Protein AF-A0AAV0WIX8-F1 (afdb_monomer)

Foldseek 3Di:
DVVVVVVVVVLVVVVVVLVVVVVVQWDWDFDWDQDPNDGGDTDTDIDGDPVCVPPPPVVLVVLVSVLCCCCCVPVVVLVVVLVVLVVVVVVVVVVVVVVCVVVVVDPPCPVVVVVVVVVSVVVNVVSVVVSVVSVVVSVVSSVD

Sequence (144 aa):
MPRVLKCVAWISVMASLHQSTRFVDRTYEPIKISWRGQDSVVVCRMKHAYWVEHWVTLDVYFTLYYAFRVIFVHTGPCISLVVLNLLLFRAMRDAQLKRDKLFKENRKNECKRLRDSNCTTLMLIVVVTVFLMTEIPLAVVTVS

Solvent-accessible surface area (backbone atoms only — not comparable to full-atom values): 8252 Å² total; per-residue (Å²): 113,70,70,58,55,52,51,53,52,52,53,51,52,53,52,50,55,61,55,46,56,62,60,73,47,55,42,79,46,81,42,68,44,74,53,97,90,39,75,65,45,78,42,82,43,81,42,72,47,72,68,44,72,73,76,41,61,57,66,60,52,50,46,50,53,53,48,51,47,46,48,58,68,51,46,40,58,51,52,52,50,53,52,51,52,50,51,50,46,50,54,52,47,53,55,45,53,62,48,47,73,71,49,74,85,56,87,78,51,64,71,58,50,56,52,53,55,48,52,53,52,49,52,52,50,52,52,51,51,53,48,52,64,53,50,52,60,51,51,51,65,66,75,100

Mean predicted aligned error: 14.11 Å

InterPro domains:
  IPR017452 GPCR, rhodopsin-like, 7TM [PS50262] (1-144)
  IPR019427 7TM GPCR, serpentine receptor class w (Srw) [PF10324] (61-143)
  IPR053071 GPCR1-related receptor [PTHR47023] (2-143)

Secondary structure (DSSP, 8-state):
-HHHHHHHHHHHHHHHHHHHHHHHSEEEEEEEEEETTEEEEEEEEEEE-HHHHHHS-HHHHHHHHHHHHIIIIIIHHHHHHHHHHHHHHHHHHHHHHHHHHHHTT-TTSHHHHHHHHHHHHHHHHHHHHHHHHHHHHHHHHHH-

Radius of gyration: 26.13 Å; Cα contacts (8 Å, |Δi|>4): 61; chains: 1; bounding box: 64×37×70 Å

p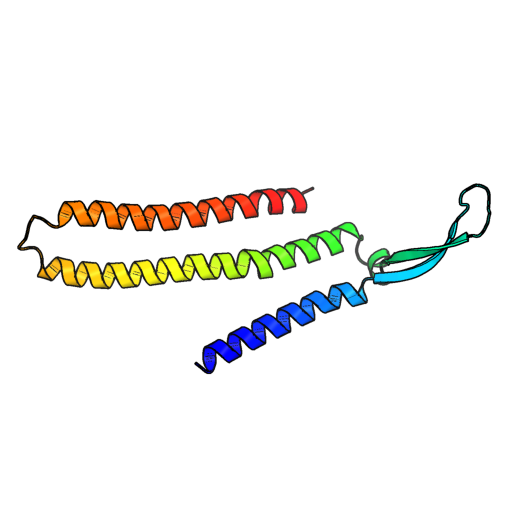LDDT: mean 71.23, std 9.15, range [42.69, 84.0]

Nearest PDB structures (foldseek):
  2wbl-assembly1_B  TM=4.596E-01  e=5.017E+00  Arabidopsis thaliana
  7tvb-assembly1_A  TM=4.565E-01  e=4.701E+00  Homo sapiens

Organism: NCBI:txid13131

Structure (mmCIF, N/CA/C/O backbone):
data_AF-A0AAV0WIX8-F1
#
_entry.id   AF-A0AAV0WIX8-F1
#
loop_
_atom_site.group_PDB
_atom_site.id
_atom_site.type_symbol
_atom_site.label_atom_id
_atom_site.label_alt_id
_atom_site.label_comp_id
_atom_site.label_asym_id
_atom_site.label_entity_id
_atom_site.label_seq_id
_atom_site.pdbx_PDB_ins_code
_atom_site.Cartn_x
_atom_site.Cartn_y
_atom_site.Cartn_z
_atom_site.occupancy
_atom_site.B_iso_or_equiv
_atom_site.auth_seq_id
_atom_site.auth_comp_id
_atom_site.auth_asym_id
_atom_site.auth_atom_id
_atom_site.pdbx_PDB_model_num
ATOM 1 N N . MET A 1 1 ? -3.428 -22.140 15.168 1.00 59.84 1 MET A N 1
ATOM 2 C CA . MET A 1 1 ? -2.166 -21.759 14.495 1.00 59.84 1 MET A CA 1
ATOM 3 C C . MET A 1 1 ? -2.061 -22.111 12.999 1.00 59.84 1 MET A C 1
ATOM 5 O O . MET A 1 1 ? -1.539 -21.259 12.288 1.00 59.84 1 MET A O 1
ATOM 9 N N . PRO A 1 2 ? -2.574 -23.239 12.452 1.00 73.88 2 PRO A N 1
ATOM 10 C CA . PRO A 1 2 ? -2.309 -23.595 11.044 1.00 73.88 2 PRO A CA 1
ATOM 11 C C . PRO A 1 2 ? -2.940 -22.634 10.022 1.00 73.88 2 PRO A C 1
ATOM 13 O O . PRO A 1 2 ? -2.377 -22.412 8.957 1.00 73.88 2 PRO A O 1
ATOM 16 N N . ARG A 1 3 ? -4.075 -22.000 10.357 1.00 76.81 3 ARG A N 1
ATOM 17 C CA . ARG A 1 3 ? -4.729 -21.006 9.483 1.00 76.81 3 ARG A CA 1
ATOM 18 C C . ARG A 1 3 ? -3.899 -19.732 9.288 1.00 76.81 3 ARG A C 1
ATOM 20 O O . ARG A 1 3 ? -3.837 -19.225 8.178 1.00 76.81 3 ARG A O 1
ATOM 27 N N . VAL A 1 4 ? -3.221 -19.261 10.337 1.00 77.62 4 VAL A N 1
ATOM 28 C CA . VAL A 1 4 ? -2.377 -18.054 10.273 1.00 77.62 4 VAL A CA 1
ATOM 29 C C . VAL A 1 4 ? -1.120 -18.328 9.450 1.00 77.62 4 VAL A C 1
ATOM 31 O O . VAL A 1 4 ? -0.784 -17.535 8.581 1.00 77.62 4 VAL A O 1
ATOM 34 N N . LEU A 1 5 ? -0.488 -19.490 9.644 1.00 79.25 5 LEU A N 1
ATOM 35 C CA . LEU A 1 5 ? 0.675 -19.911 8.857 1.00 79.25 5 LEU A CA 1
ATOM 36 C C . LEU A 1 5 ? 0.345 -20.013 7.361 1.00 79.25 5 LEU A C 1
ATOM 38 O O . LEU A 1 5 ? 1.135 -19.598 6.520 1.00 79.25 5 LEU A O 1
ATOM 42 N N . LYS A 1 6 ? -0.857 -20.504 7.035 1.00 80.50 6 LYS A N 1
ATOM 43 C CA . LYS A 1 6 ? -1.349 -20.583 5.659 1.00 80.50 6 LYS A CA 1
ATOM 44 C C . LYS A 1 6 ? -1.524 -19.189 5.040 1.00 80.50 6 LYS A C 1
ATOM 46 O O . LYS A 1 6 ? -1.103 -18.988 3.908 1.00 80.50 6 LYS A O 1
ATOM 51 N N . CYS A 1 7 ? -2.063 -18.219 5.785 1.00 78.56 7 CYS A N 1
ATOM 52 C CA . CYS A 1 7 ? -2.143 -16.825 5.330 1.00 78.56 7 CYS A CA 1
ATOM 53 C C . CYS A 1 7 ? -0.760 -16.187 5.142 1.00 78.56 7 CYS A C 1
ATOM 55 O O . CYS A 1 7 ? -0.527 -15.553 4.121 1.00 78.56 7 CYS A O 1
ATOM 57 N N . VAL A 1 8 ? 0.168 -16.378 6.084 1.00 79.56 8 VAL A N 1
ATOM 58 C CA . VAL A 1 8 ? 1.536 -15.839 5.978 1.00 79.56 8 VAL A CA 1
ATOM 59 C C . VAL A 1 8 ? 2.261 -16.425 4.765 1.00 79.56 8 VAL A C 1
ATOM 61 O O . VAL A 1 8 ? 2.867 -15.677 4.005 1.00 79.56 8 VAL A O 1
ATOM 64 N N . ALA A 1 9 ? 2.130 -17.733 4.521 1.00 83.62 9 ALA A N 1
ATOM 65 C CA . ALA A 1 9 ? 2.689 -18.376 3.334 1.00 83.62 9 ALA A CA 1
ATOM 66 C C . ALA A 1 9 ? 2.110 -17.793 2.033 1.00 83.62 9 ALA A C 1
ATOM 68 O O . ALA A 1 9 ? 2.865 -17.500 1.111 1.00 83.62 9 ALA A O 1
ATOM 69 N N . TRP A 1 10 ? 0.794 -17.555 1.972 1.00 83.12 10 TRP A N 1
ATOM 70 C CA . TRP A 1 10 ? 0.153 -16.901 0.825 1.00 83.12 10 TRP A CA 1
ATOM 71 C C . TRP A 1 10 ? 0.668 -15.477 0.594 1.00 83.12 10 TRP A C 1
ATOM 73 O O . TRP A 1 10 ? 0.990 -15.129 -0.541 1.00 83.12 10 TRP A O 1
ATOM 83 N N . ILE A 1 11 ? 0.804 -14.677 1.656 1.00 81.69 11 ILE A N 1
ATOM 84 C CA . ILE A 1 11 ? 1.344 -13.311 1.570 1.00 81.69 11 ILE A CA 1
ATOM 85 C C . ILE A 1 11 ? 2.789 -13.343 1.057 1.00 81.69 11 ILE A C 1
ATOM 87 O O . ILE A 1 11 ? 3.129 -12.583 0.154 1.00 81.69 11 ILE A O 1
ATOM 91 N N . SER A 1 12 ? 3.629 -14.247 1.574 1.00 76.44 12 SER A N 1
ATOM 92 C CA . SER A 1 12 ? 5.012 -14.406 1.112 1.00 76.44 12 SER A CA 1
ATOM 93 C C . SER A 1 12 ? 5.098 -14.841 -0.349 1.00 76.44 12 SER A C 1
ATOM 95 O O . SER A 1 12 ? 5.883 -14.265 -1.095 1.00 76.44 12 SER A O 1
ATOM 97 N N . VAL A 1 13 ? 4.276 -15.799 -0.789 1.00 82.88 13 VAL A N 1
ATOM 98 C CA . VAL A 1 13 ? 4.255 -16.244 -2.192 1.00 82.88 13 VAL A CA 1
ATOM 99 C C . VAL A 1 13 ? 3.820 -15.109 -3.117 1.00 82.88 13 VAL A C 1
ATOM 101 O O . VAL A 1 13 ? 4.488 -14.860 -4.119 1.00 82.88 13 VAL A O 1
ATOM 104 N N . MET A 1 14 ? 2.758 -14.372 -2.771 1.00 78.56 14 MET A N 1
ATOM 105 C CA . MET A 1 14 ? 2.320 -13.220 -3.567 1.00 78.56 14 MET A CA 1
ATOM 106 C C . MET A 1 14 ? 3.376 -12.111 -3.598 1.00 78.56 14 MET A C 1
ATOM 108 O O . MET A 1 14 ? 3.622 -11.541 -4.659 1.00 78.56 14 MET A O 1
ATOM 112 N N . ALA A 1 15 ? 4.049 -11.840 -2.475 1.00 75.75 15 ALA A N 1
ATOM 113 C CA . ALA A 1 15 ? 5.133 -10.865 -2.416 1.00 75.75 15 ALA A CA 1
ATOM 114 C C . ALA A 1 15 ? 6.326 -11.278 -3.291 1.00 75.75 15 ALA A C 1
ATOM 116 O O . ALA A 1 15 ? 6.851 -10.452 -4.034 1.00 75.75 15 ALA A O 1
ATOM 117 N N . SER A 1 16 ? 6.733 -12.549 -3.253 1.00 75.81 16 SER A N 1
ATOM 118 C CA . SER A 1 16 ? 7.817 -13.081 -4.085 1.00 75.81 16 SER A CA 1
ATOM 119 C C . SER A 1 16 ? 7.470 -13.061 -5.572 1.00 75.81 16 SER A C 1
ATOM 121 O O . SER A 1 16 ? 8.297 -12.639 -6.379 1.00 75.81 16 SER A O 1
ATOM 123 N N . LEU A 1 17 ? 6.244 -13.448 -5.938 1.00 77.06 17 LEU A N 1
ATOM 124 C CA . LEU A 1 17 ? 5.774 -13.412 -7.322 1.00 77.06 17 LEU A CA 1
ATOM 125 C C . LEU A 1 17 ? 5.744 -11.969 -7.845 1.00 77.06 17 LEU A C 1
ATOM 127 O O . LEU A 1 17 ? 6.270 -11.683 -8.916 1.00 77.06 17 LEU A O 1
ATOM 131 N N . HIS A 1 18 ? 5.256 -11.034 -7.032 1.00 70.81 18 HIS A N 1
ATOM 132 C CA . HIS A 1 18 ? 5.281 -9.609 -7.345 1.00 70.81 18 HIS A CA 1
ATOM 133 C C . HIS A 1 18 ? 6.714 -9.045 -7.451 1.00 70.81 18 HIS A C 1
ATOM 135 O O . HIS A 1 18 ? 6.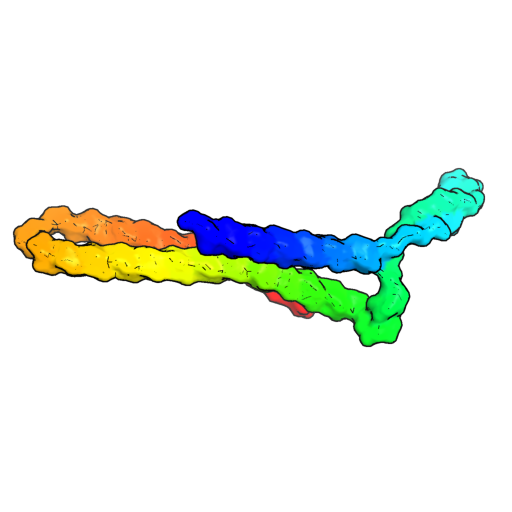998 -8.155 -8.254 1.00 70.81 18 HIS A O 1
ATOM 141 N N . GLN A 1 19 ? 7.656 -9.513 -6.629 1.00 68.31 19 GLN A N 1
ATOM 142 C CA . GLN A 1 19 ? 9.053 -9.086 -6.738 1.00 68.31 19 GLN A CA 1
ATOM 143 C C . GLN A 1 19 ? 9.715 -9.655 -8.006 1.00 68.31 19 GLN A C 1
ATOM 145 O O . GLN A 1 19 ? 10.597 -9.007 -8.571 1.00 68.31 19 GLN A O 1
ATOM 150 N N . SER A 1 20 ? 9.275 -10.833 -8.464 1.00 67.06 20 SER A N 1
ATOM 151 C CA . SER A 1 20 ? 9.825 -11.522 -9.635 1.00 67.06 20 SER A CA 1
ATOM 152 C C . SER A 1 20 ? 9.508 -10.821 -10.958 1.00 67.06 20 SER A C 1
ATOM 154 O O . SER A 1 20 ? 10.383 -10.751 -11.818 1.00 67.06 20 SER A O 1
ATOM 156 N N . THR A 1 21 ? 8.342 -10.176 -11.087 1.00 67.25 21 THR A N 1
ATOM 157 C CA . THR A 1 21 ? 7.997 -9.341 -12.255 1.00 67.25 21 THR A CA 1
ATOM 158 C C . THR A 1 21 ? 9.023 -8.231 -12.493 1.00 67.25 21 THR A C 1
ATOM 160 O O . THR A 1 21 ? 9.350 -7.924 -13.634 1.00 67.25 21 THR A O 1
ATOM 163 N N . ARG A 1 22 ? 9.641 -7.693 -11.429 1.00 65.25 22 ARG A N 1
ATOM 164 C CA . ARG A 1 22 ? 10.717 -6.689 -11.538 1.00 65.25 22 ARG A CA 1
ATOM 165 C C . ARG A 1 22 ? 12.010 -7.248 -12.140 1.00 65.25 22 ARG A C 1
ATOM 167 O O . ARG A 1 22 ? 12.808 -6.484 -12.678 1.00 65.25 22 ARG A O 1
ATOM 174 N N . PHE A 1 23 ? 12.250 -8.548 -11.986 1.00 64.75 23 PHE A N 1
ATOM 175 C CA . PHE A 1 23 ? 13.441 -9.206 -12.516 1.00 64.75 23 PHE A CA 1
ATOM 176 C C . PHE A 1 23 ? 13.302 -9.487 -14.015 1.00 64.75 23 PHE A C 1
ATOM 178 O O . PHE A 1 23 ? 14.284 -9.410 -14.741 1.00 64.75 23 PHE A O 1
ATOM 185 N N . VAL A 1 24 ? 12.077 -9.752 -14.477 1.00 65.19 24 VAL A N 1
ATOM 186 C CA . VAL A 1 24 ? 11.773 -10.047 -15.886 1.00 65.19 24 VAL A CA 1
ATOM 187 C C . VAL A 1 24 ? 11.762 -8.780 -16.754 1.00 65.19 24 VAL A C 1
ATOM 189 O O . VAL A 1 24 ? 12.109 -8.842 -17.927 1.00 65.19 24 VAL A O 1
ATOM 192 N N . ASP A 1 25 ? 11.433 -7.620 -16.180 1.00 62.22 25 ASP A N 1
ATOM 193 C CA . ASP A 1 25 ? 11.319 -6.349 -16.919 1.00 62.22 25 ASP A CA 1
ATOM 194 C C . ASP A 1 25 ? 12.675 -5.666 -17.225 1.00 62.22 25 ASP A C 1
ATOM 196 O O . ASP A 1 25 ? 12.754 -4.733 -18.024 1.00 62.22 25 ASP A O 1
ATOM 200 N N . ARG A 1 26 ? 13.768 -6.118 -16.593 1.00 63.06 26 ARG A N 1
ATOM 201 C CA . ARG A 1 26 ? 15.101 -5.501 -16.702 1.00 63.06 26 ARG A CA 1
ATOM 202 C C . ARG A 1 26 ? 16.035 -6.347 -17.553 1.00 63.06 26 ARG A C 1
ATOM 204 O O . ARG A 1 26 ? 16.477 -7.408 -17.120 1.00 63.06 26 ARG A O 1
ATOM 211 N N . THR A 1 27 ? 16.419 -5.829 -18.713 1.00 68.00 27 THR A N 1
ATOM 212 C CA . THR A 1 27 ? 17.473 -6.412 -19.547 1.00 68.00 27 THR A CA 1
ATOM 213 C C . THR A 1 27 ? 18.745 -5.569 -19.453 1.00 68.00 27 THR A C 1
ATOM 215 O O . THR A 1 27 ? 18.712 -4.346 -19.297 1.00 68.00 27 THR A O 1
ATOM 218 N N . TYR A 1 28 ? 19.901 -6.230 -19.479 1.00 75.62 28 TYR A N 1
ATOM 219 C CA . TYR A 1 28 ? 21.208 -5.577 -19.425 1.00 75.62 28 TYR A CA 1
ATOM 220 C C . TYR A 1 28 ? 21.861 -5.693 -20.795 1.00 75.62 28 TYR A C 1
ATOM 222 O O . TYR A 1 28 ? 22.267 -6.782 -21.196 1.00 75.62 28 TYR A O 1
ATOM 230 N N . GLU A 1 29 ? 21.953 -4.576 -21.513 1.00 77.31 29 GLU A N 1
ATOM 231 C CA . GLU A 1 29 ? 22.597 -4.536 -22.823 1.00 77.31 29 GLU A CA 1
ATOM 232 C C . GLU A 1 29 ? 23.976 -3.864 -22.714 1.00 77.31 29 GLU A C 1
ATOM 234 O O . GLU A 1 29 ? 24.100 -2.791 -22.104 1.00 77.31 29 GLU A O 1
ATOM 239 N N . PRO A 1 30 ? 25.032 -4.458 -23.299 1.00 79.81 30 PRO A N 1
ATOM 240 C CA . PRO A 1 30 ? 26.321 -3.796 -23.409 1.00 79.81 30 PRO A CA 1
ATOM 241 C C . PRO A 1 30 ? 26.234 -2.691 -24.468 1.00 79.81 30 PRO A C 1
ATOM 243 O O . PRO A 1 30 ? 25.960 -2.955 -25.638 1.00 79.81 30 PRO A O 1
ATOM 246 N N . ILE A 1 31 ? 26.499 -1.447 -24.069 1.00 83.44 31 ILE A N 1
ATOM 247 C CA . ILE A 1 31 ? 26.588 -0.309 -24.989 1.00 83.44 31 ILE A CA 1
ATOM 248 C C . ILE A 1 31 ? 28.007 0.251 -25.001 1.00 83.44 31 ILE A C 1
ATOM 250 O O . ILE A 1 31 ? 28.730 0.176 -24.010 1.00 83.44 31 ILE A O 1
ATOM 254 N N . LYS A 1 32 ? 28.407 0.839 -26.125 1.00 83.31 32 LYS A N 1
ATOM 255 C CA . LYS A 1 32 ? 29.695 1.520 -26.261 1.00 83.31 32 LYS A CA 1
ATOM 256 C C . LYS A 1 32 ? 29.482 3.017 -26.052 1.00 83.31 32 LYS A C 1
ATOM 258 O O . LYS A 1 32 ? 28.717 3.619 -26.800 1.00 83.31 32 LYS A O 1
ATOM 263 N N . ILE A 1 33 ? 30.138 3.607 -25.054 1.00 84.00 33 ILE A N 1
ATOM 264 C CA . ILE A 1 33 ? 30.142 5.061 -24.823 1.00 84.00 33 ILE A CA 1
ATOM 265 C C . ILE A 1 33 ? 31.564 5.618 -24.946 1.00 84.00 33 ILE A C 1
ATOM 267 O O . ILE A 1 33 ? 32.538 4.894 -24.737 1.00 84.00 33 ILE A O 1
ATOM 271 N N . SER A 1 34 ? 31.686 6.901 -25.292 1.00 82.31 34 SER A N 1
ATOM 272 C CA . SER A 1 34 ? 32.959 7.628 -25.223 1.00 82.31 34 SER A CA 1
ATOM 273 C C . SER A 1 34 ? 33.137 8.167 -23.803 1.00 82.31 34 SER A C 1
ATOM 275 O O . SER A 1 34 ? 32.264 8.876 -23.295 1.00 82.31 34 SER A O 1
ATOM 277 N N . TRP A 1 35 ? 34.227 7.794 -23.128 1.00 78.00 35 TRP A N 1
ATOM 278 C CA . TRP A 1 35 ? 34.506 8.225 -21.755 1.00 78.00 35 TRP A CA 1
ATOM 279 C C . TRP A 1 35 ? 35.954 8.695 -21.627 1.00 78.00 35 TRP A C 1
ATOM 281 O O . TRP A 1 35 ? 36.877 7.963 -21.971 1.00 78.00 35 TRP A O 1
ATOM 291 N N . ARG A 1 36 ? 36.167 9.920 -21.122 1.00 79.56 36 ARG A N 1
ATOM 292 C CA . ARG A 1 36 ? 37.504 10.537 -20.959 1.00 79.56 36 ARG A CA 1
ATOM 293 C C . ARG A 1 36 ? 38.370 10.538 -22.239 1.00 79.56 36 ARG A C 1
ATOM 295 O O . ARG A 1 36 ? 39.585 10.401 -22.162 1.00 79.56 36 ARG A O 1
ATOM 302 N N . GLY A 1 37 ? 37.755 10.711 -23.410 1.00 82.88 37 GLY A N 1
ATOM 303 C CA . GLY A 1 37 ? 38.470 10.729 -24.694 1.00 82.88 37 GLY A CA 1
ATOM 304 C C . GLY A 1 37 ? 38.873 9.345 -25.213 1.00 82.88 37 GLY A C 1
ATOM 305 O O . GLY A 1 37 ? 39.543 9.256 -26.235 1.00 82.88 37 GLY A O 1
ATOM 306 N N . GLN A 1 38 ? 38.456 8.271 -24.533 1.00 77.81 38 GLN A N 1
ATOM 307 C CA . GLN A 1 38 ? 38.561 6.910 -25.035 1.00 77.81 38 GLN A CA 1
ATOM 308 C C . GLN A 1 38 ? 37.228 6.512 -25.666 1.00 77.81 38 GLN A C 1
ATOM 310 O O . GLN A 1 38 ? 36.213 6.356 -24.976 1.00 77.81 38 GLN A O 1
ATOM 315 N N . ASP A 1 39 ? 37.235 6.356 -26.985 1.00 76.06 39 ASP A N 1
ATOM 316 C CA . ASP A 1 39 ? 36.075 5.874 -27.720 1.00 76.06 39 ASP A CA 1
ATOM 317 C C . ASP A 1 39 ? 35.895 4.372 -27.504 1.00 76.06 39 ASP A C 1
ATOM 319 O O . ASP A 1 39 ? 36.858 3.619 -27.355 1.00 76.06 39 ASP A O 1
ATOM 323 N N . SER A 1 40 ? 34.638 3.926 -27.518 1.00 79.31 40 SER A N 1
ATOM 324 C CA . SER A 1 40 ? 34.230 2.516 -27.448 1.00 79.31 40 SER A CA 1
ATOM 325 C C . SER A 1 40 ? 34.418 1.784 -26.108 1.00 79.31 40 SER A C 1
ATOM 327 O O . SER A 1 40 ? 34.570 0.562 -26.088 1.00 79.31 40 SER A O 1
ATOM 329 N N . VAL A 1 41 ? 34.303 2.482 -24.974 1.00 81.75 41 VAL A N 1
ATOM 330 C CA . VAL A 1 41 ? 34.243 1.820 -23.660 1.00 81.75 41 VAL A CA 1
ATOM 331 C C . VAL A 1 41 ? 32.912 1.078 -23.524 1.00 81.75 41 VAL A C 1
ATOM 333 O O . VAL A 1 41 ? 31.840 1.683 -23.605 1.00 81.75 41 VAL A O 1
ATOM 336 N N . VAL A 1 42 ? 32.976 -0.243 -23.333 1.00 82.69 42 VAL A N 1
ATOM 337 C CA . VAL A 1 42 ? 31.792 -1.082 -23.115 1.00 82.69 42 VAL A CA 1
ATOM 338 C C . VAL A 1 42 ? 31.294 -0.859 -21.694 1.00 82.69 42 VAL A C 1
ATOM 340 O O . VAL A 1 42 ? 31.971 -1.198 -20.726 1.00 82.69 42 VAL A O 1
ATOM 343 N N . VAL A 1 43 ? 30.096 -0.301 -21.574 1.00 82.75 43 VAL A N 1
ATOM 344 C CA . VAL A 1 43 ? 29.396 -0.137 -20.303 1.00 82.75 43 VAL A CA 1
ATOM 345 C C . VAL A 1 43 ? 28.096 -0.923 -20.324 1.00 82.75 43 VAL A C 1
ATOM 347 O O . VAL A 1 43 ? 27.455 -1.096 -21.360 1.00 82.75 43 VAL A O 1
ATOM 350 N N . CYS A 1 44 ? 27.700 -1.408 -19.155 1.00 82.44 44 CYS A N 1
ATOM 351 C CA . CYS A 1 44 ? 26.438 -2.104 -18.984 1.00 82.44 44 CYS A CA 1
ATOM 352 C C . CYS A 1 44 ? 25.328 -1.070 -18.770 1.00 82.44 44 CYS A C 1
ATOM 354 O O . CYS A 1 44 ? 25.338 -0.360 -17.762 1.00 82.44 44 CYS A O 1
ATOM 356 N N . ARG A 1 45 ? 24.381 -0.965 -19.711 1.00 79.00 45 ARG A N 1
ATOM 357 C CA . ARG A 1 45 ? 23.202 -0.106 -19.557 1.00 79.00 45 ARG A CA 1
ATOM 358 C C . ARG A 1 45 ? 21.979 -0.977 -19.315 1.00 79.00 45 ARG A C 1
ATOM 360 O O . ARG A 1 45 ? 21.686 -1.897 -20.072 1.00 79.00 45 ARG A O 1
ATOM 367 N N . MET A 1 46 ? 21.263 -0.668 -18.241 1.00 74.31 46 MET A N 1
ATOM 368 C CA . MET A 1 46 ? 19.971 -1.278 -17.952 1.00 74.31 46 MET A CA 1
ATOM 369 C C . MET A 1 46 ? 18.935 -0.695 -18.929 1.00 74.31 46 MET A C 1
ATOM 371 O O . MET A 1 46 ? 18.804 0.529 -19.014 1.00 74.31 46 MET A O 1
ATOM 375 N N . LYS A 1 47 ? 18.241 -1.555 -19.680 1.00 66.38 47 LYS A N 1
ATOM 376 C CA . LYS A 1 47 ? 17.128 -1.202 -20.573 1.00 66.38 47 LYS A CA 1
ATOM 377 C C . LYS A 1 47 ? 15.859 -1.970 -20.193 1.00 66.38 47 LYS A C 1
ATOM 379 O O . LYS A 1 47 ? 15.918 -3.009 -19.537 1.00 66.38 47 LYS A O 1
ATOM 384 N N . HIS A 1 48 ? 14.717 -1.417 -20.588 1.00 65.56 48 HIS A N 1
ATOM 385 C CA . HIS A 1 48 ? 13.405 -2.044 -20.441 1.00 65.56 48 HIS A CA 1
ATOM 386 C C . HIS A 1 48 ? 13.092 -2.929 -21.656 1.00 65.56 48 HIS A C 1
ATOM 388 O O . HIS A 1 48 ? 13.609 -2.695 -22.749 1.00 65.56 48 HIS A O 1
ATOM 394 N N . ALA A 1 49 ? 12.286 -3.974 -21.459 1.00 61.12 49 ALA A N 1
ATOM 395 C CA . ALA A 1 49 ? 11.969 -4.949 -22.501 1.00 61.12 49 ALA A CA 1
ATOM 396 C C . ALA A 1 49 ? 11.123 -4.350 -23.649 1.00 61.12 49 ALA A C 1
ATOM 398 O O . ALA A 1 49 ? 10.190 -3.583 -23.423 1.00 61.12 49 ALA A O 1
ATOM 399 N N . TYR A 1 50 ? 11.401 -4.783 -24.884 1.00 58.84 50 TYR A N 1
ATOM 400 C CA . TYR A 1 50 ? 10.827 -4.269 -26.145 1.00 58.84 50 TYR A CA 1
ATOM 401 C C . TYR A 1 50 ? 9.285 -4.307 -26.220 1.00 58.84 50 TYR A C 1
ATOM 403 O O . TYR A 1 50 ? 8.665 -3.524 -26.934 1.00 58.84 50 TYR A O 1
ATOM 411 N N . TRP A 1 51 ? 8.643 -5.209 -25.469 1.00 58.97 51 TRP A N 1
ATOM 412 C CA . TRP A 1 51 ? 7.180 -5.346 -25.433 1.00 58.97 51 TRP A CA 1
ATOM 413 C C . TRP A 1 51 ? 6.483 -4.202 -24.681 1.00 58.97 51 TRP A C 1
ATOM 415 O O . TRP A 1 51 ? 5.351 -3.857 -25.013 1.00 58.97 51 TRP A O 1
ATOM 425 N N . VAL A 1 52 ? 7.172 -3.588 -23.712 1.00 60.78 52 VAL A N 1
ATOM 426 C CA . VAL A 1 52 ? 6.676 -2.411 -22.983 1.00 60.78 52 VAL A CA 1
ATOM 427 C C . VAL A 1 52 ? 6.715 -1.184 -23.892 1.00 60.78 52 VAL A C 1
ATOM 429 O O . VAL A 1 52 ? 5.782 -0.402 -23.911 1.00 60.78 52 VAL A O 1
ATOM 432 N N . GLU A 1 53 ? 7.746 -1.038 -24.718 1.00 57.22 53 GLU A N 1
ATOM 433 C CA . GLU A 1 53 ? 7.917 0.142 -25.575 1.00 57.22 53 GLU A CA 1
ATOM 434 C C . GLU A 1 53 ? 6.932 0.184 -26.764 1.00 57.22 53 GLU A C 1
ATOM 436 O O . GLU A 1 53 ? 6.613 1.262 -27.258 1.00 57.22 53 GLU A O 1
ATOM 441 N N . HIS A 1 54 ? 6.429 -0.974 -27.220 1.00 52.50 54 HIS A N 1
ATOM 442 C CA . HIS A 1 54 ? 5.668 -1.081 -28.475 1.00 52.50 54 HIS A CA 1
ATOM 443 C C . HIS A 1 54 ? 4.137 -1.152 -28.317 1.00 52.50 54 HIS A C 1
ATOM 445 O O . HIS A 1 54 ? 3.423 -0.768 -29.239 1.00 52.50 54 HIS A O 1
ATOM 451 N N . TRP A 1 55 ? 3.617 -1.642 -27.182 1.00 57.41 55 TRP A N 1
ATOM 452 C CA . TRP A 1 55 ? 2.170 -1.880 -27.004 1.00 57.41 55 TRP A CA 1
ATOM 453 C C . TRP A 1 55 ? 1.497 -0.994 -25.952 1.00 57.41 55 TRP A C 1
ATOM 455 O O . TRP A 1 55 ? 0.303 -0.724 -26.066 1.00 57.41 55 TRP A O 1
ATOM 465 N N . VAL A 1 56 ? 2.224 -0.537 -24.930 1.00 54.03 56 VAL A N 1
ATOM 466 C CA . VAL A 1 56 ? 1.669 0.264 -23.831 1.00 54.03 56 VAL A CA 1
ATOM 467 C C . VAL A 1 56 ? 2.687 1.334 -23.480 1.00 54.03 56 VAL A C 1
ATOM 469 O O . VAL A 1 56 ? 3.702 1.004 -22.886 1.00 54.03 56 VAL A O 1
ATOM 472 N N . THR A 1 57 ? 2.427 2.596 -23.834 1.00 62.12 57 THR A N 1
ATOM 473 C CA . THR A 1 57 ? 3.259 3.755 -23.465 1.00 62.12 57 THR A CA 1
ATOM 474 C C . THR A 1 57 ? 3.875 3.556 -22.080 1.00 62.12 57 THR A C 1
ATOM 476 O O . THR A 1 57 ? 3.146 3.343 -21.107 1.00 62.12 57 THR A O 1
ATOM 479 N N . LEU A 1 58 ? 5.209 3.561 -22.023 1.00 61.25 58 LEU A N 1
ATOM 480 C CA . LEU A 1 58 ? 6.016 3.091 -20.891 1.00 61.25 58 LEU A CA 1
ATOM 481 C C . LEU A 1 58 ? 5.544 3.705 -19.560 1.00 61.25 58 LEU A C 1
ATOM 483 O O . LEU A 1 58 ? 5.428 3.009 -18.553 1.00 61.25 58 LEU A O 1
ATOM 487 N N . ASP A 1 59 ? 5.152 4.976 -19.595 1.00 60.91 59 ASP A N 1
ATOM 488 C CA . ASP A 1 59 ? 4.610 5.723 -18.461 1.00 60.91 59 ASP A CA 1
ATOM 489 C C . ASP A 1 59 ? 3.320 5.117 -17.893 1.00 60.91 59 ASP A C 1
ATOM 491 O O . ASP A 1 59 ? 3.204 4.932 -16.687 1.00 60.91 59 ASP A O 1
ATOM 495 N N . VAL A 1 60 ? 2.363 4.719 -18.736 1.00 63.28 60 VAL A N 1
ATOM 496 C CA . VAL A 1 60 ? 1.076 4.165 -18.283 1.00 63.28 60 VAL A CA 1
ATOM 497 C C . VAL A 1 60 ? 1.270 2.794 -17.646 1.00 63.28 60 VAL A C 1
ATOM 499 O O . VAL A 1 60 ? 0.675 2.512 -16.606 1.00 63.28 60 VAL A O 1
ATOM 502 N N . TYR A 1 61 ? 2.124 1.951 -18.234 1.00 68.00 61 TYR A N 1
ATOM 503 C CA . TYR A 1 61 ? 2.433 0.631 -17.685 1.00 68.00 61 TYR A CA 1
ATOM 504 C C . TYR A 1 61 ? 3.104 0.746 -16.313 1.00 68.00 61 TYR A C 1
ATOM 506 O O . TYR A 1 61 ? 2.673 0.098 -15.355 1.00 68.00 61 TYR A O 1
ATOM 514 N N . PHE A 1 62 ? 4.113 1.614 -16.191 1.00 66.19 62 PHE A N 1
ATOM 515 C CA . PHE A 1 62 ? 4.800 1.837 -14.922 1.00 66.19 62 PHE A CA 1
ATOM 516 C C . PHE A 1 62 ? 3.889 2.482 -13.877 1.00 66.19 62 PHE A C 1
ATOM 518 O O . PHE A 1 62 ? 3.875 2.014 -12.737 1.00 66.19 62 PHE A O 1
ATOM 525 N N . THR A 1 63 ? 3.087 3.479 -14.251 1.00 67.44 63 THR A N 1
ATOM 526 C CA . THR A 1 63 ? 2.146 4.146 -13.344 1.00 67.44 63 THR A CA 1
ATOM 527 C C . THR A 1 63 ? 1.095 3.176 -12.820 1.00 67.44 63 THR A C 1
ATOM 529 O O . THR A 1 63 ? 0.931 3.068 -11.607 1.00 67.44 63 THR A O 1
ATOM 532 N N . LEU A 1 64 ? 0.439 2.394 -13.683 1.00 68.00 64 LEU A N 1
ATOM 533 C CA . LEU A 1 64 ? -0.545 1.398 -13.243 1.00 68.00 64 LEU A CA 1
ATOM 534 C C . LEU A 1 64 ? 0.092 0.295 -12.399 1.00 68.00 64 LEU A C 1
ATOM 536 O O . LEU A 1 64 ? -0.464 -0.067 -11.364 1.00 68.00 64 LEU A O 1
ATOM 540 N N . TYR A 1 65 ? 1.258 -0.220 -12.791 1.00 72.44 65 TYR A N 1
ATOM 541 C CA . TYR A 1 65 ? 1.952 -1.264 -12.038 1.00 72.44 65 TYR A CA 1
ATOM 542 C C . TYR A 1 65 ? 2.351 -0.790 -10.633 1.00 72.44 65 TYR A C 1
ATOM 544 O O . TYR A 1 65 ? 2.097 -1.476 -9.637 1.00 72.44 65 TYR A O 1
ATOM 552 N N . TYR A 1 66 ? 2.940 0.406 -10.525 1.00 68.12 66 TYR A N 1
ATOM 553 C CA . TYR A 1 66 ? 3.300 0.987 -9.233 1.00 68.12 66 TYR A CA 1
ATOM 554 C C . TYR A 1 66 ? 2.066 1.374 -8.413 1.00 68.12 66 TYR A C 1
ATOM 556 O O . TYR A 1 66 ? 2.043 1.090 -7.214 1.00 68.12 66 TYR A O 1
ATOM 564 N N . ALA A 1 67 ? 1.022 1.930 -9.030 1.00 67.50 67 ALA A N 1
ATOM 565 C CA . ALA A 1 67 ? -0.226 2.264 -8.349 1.00 67.50 67 ALA A CA 1
ATOM 566 C C . ALA A 1 67 ? -0.903 1.010 -7.779 1.00 67.50 67 ALA A C 1
ATOM 568 O O . ALA A 1 67 ? -1.203 0.961 -6.587 1.00 67.50 67 ALA A O 1
ATOM 569 N N . PHE A 1 68 ? -1.054 -0.054 -8.576 1.00 69.06 68 PHE A N 1
ATOM 570 C CA . PHE A 1 68 ? -1.612 -1.325 -8.105 1.00 69.06 68 PHE A CA 1
ATOM 571 C C . PHE A 1 68 ? -0.805 -1.912 -6.953 1.00 69.06 68 PHE A C 1
ATOM 573 O O . PHE A 1 68 ? -1.384 -2.359 -5.964 1.00 69.06 68 PHE A O 1
ATOM 580 N N . ARG A 1 69 ? 0.529 -1.883 -7.040 1.00 71.38 69 ARG A N 1
ATOM 581 C CA . ARG A 1 69 ? 1.393 -2.362 -5.959 1.00 71.38 69 ARG A CA 1
ATOM 582 C C . ARG A 1 69 ? 1.133 -1.603 -4.670 1.00 71.38 69 ARG A C 1
ATOM 584 O O . ARG A 1 69 ? 1.006 -2.212 -3.613 1.00 71.38 69 ARG A O 1
ATOM 591 N N . VAL A 1 70 ? 1.092 -0.282 -4.737 1.00 69.94 70 VAL A N 1
ATOM 592 C CA . VAL A 1 70 ? 0.960 0.527 -3.534 1.00 69.94 70 VAL A CA 1
ATOM 593 C C . VAL A 1 70 ? -0.452 0.389 -2.944 1.00 69.94 70 VAL A C 1
ATOM 595 O O . VAL A 1 70 ? -0.583 0.195 -1.737 1.00 69.94 70 VAL A O 1
ATOM 598 N N . ILE A 1 71 ? -1.490 0.317 -3.778 1.00 69.00 71 ILE A N 1
ATOM 599 C CA . ILE A 1 71 ? -2.872 0.093 -3.331 1.00 69.00 71 ILE A CA 1
ATOM 600 C C . ILE A 1 71 ? -3.040 -1.307 -2.709 1.00 69.00 71 ILE A C 1
ATOM 602 O O . ILE A 1 71 ? -3.531 -1.466 -1.592 1.00 69.00 71 ILE A O 1
ATOM 606 N N . PHE A 1 72 ? -2.607 -2.368 -3.382 1.00 67.81 72 PHE A N 1
ATOM 607 C CA . PHE A 1 72 ? -2.868 -3.723 -2.889 1.00 67.81 72 PHE A CA 1
ATOM 608 C C . PHE A 1 72 ? -1.900 -4.162 -1.785 1.00 67.81 72 PHE A C 1
ATOM 610 O O . PHE A 1 72 ? -2.313 -4.842 -0.846 1.00 67.81 72 PHE A O 1
ATOM 617 N N . VAL A 1 73 ? -0.625 -3.769 -1.862 1.00 72.62 73 VAL A N 1
ATOM 618 C CA . VAL A 1 73 ? 0.422 -4.240 -0.936 1.00 72.62 73 VAL A CA 1
ATOM 619 C C . VAL A 1 73 ? 0.627 -3.293 0.244 1.00 72.62 73 VAL A C 1
ATOM 621 O O . VAL A 1 73 ? 1.005 -3.759 1.314 1.00 72.62 73 VAL A O 1
ATOM 624 N N . HIS A 1 74 ? 0.392 -1.988 0.090 1.00 70.62 74 HIS A N 1
ATOM 625 C CA . HIS A 1 74 ? 0.487 -1.020 1.191 1.00 70.62 74 HIS A CA 1
ATOM 626 C C . HIS A 1 74 ? -0.891 -0.635 1.728 1.00 70.62 74 HIS A C 1
ATOM 628 O O . HIS A 1 74 ? -1.141 -0.800 2.920 1.00 70.62 74 HIS A O 1
ATOM 634 N N . THR A 1 75 ? -1.819 -0.213 0.869 1.00 71.69 75 THR A N 1
ATOM 635 C CA . THR A 1 75 ? -3.162 0.179 1.319 1.00 71.69 75 THR A CA 1
ATOM 636 C C . THR A 1 75 ? -3.974 -1.029 1.822 1.00 71.69 75 THR 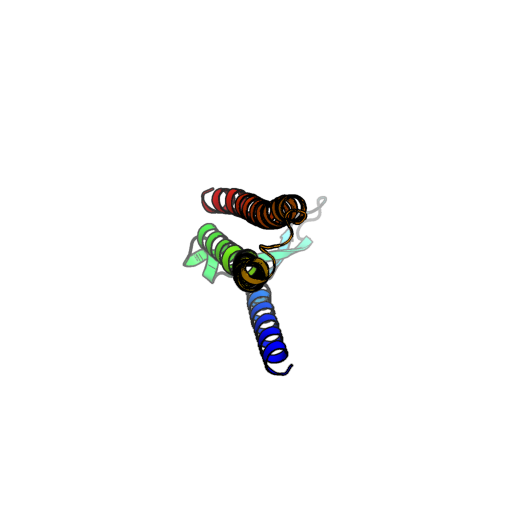A C 1
ATOM 638 O O . THR A 1 75 ? -4.646 -0.932 2.847 1.00 71.69 75 THR A O 1
ATOM 641 N N . GLY A 1 76 ? -3.830 -2.212 1.215 1.00 77.56 76 GLY A N 1
ATOM 642 C CA . GLY A 1 76 ? -4.483 -3.461 1.647 1.00 77.56 76 GLY A CA 1
ATOM 643 C C . GLY A 1 76 ? -4.262 -3.870 3.121 1.00 77.56 76 GLY A C 1
ATOM 644 O O . GLY A 1 76 ? -5.245 -4.036 3.858 1.00 77.56 76 GLY A O 1
ATOM 645 N N . PRO A 1 77 ? -3.013 -4.041 3.603 1.00 75.38 77 PRO A N 1
ATOM 646 C CA . PRO A 1 77 ? -2.756 -4.346 5.012 1.00 75.38 77 PRO A CA 1
ATOM 647 C C . PRO A 1 77 ? -3.172 -3.204 5.943 1.00 75.38 77 PRO A C 1
ATOM 649 O O . PRO A 1 77 ? -3.659 -3.475 7.040 1.00 75.38 77 PRO A O 1
ATOM 652 N N . CYS A 1 78 ? -3.071 -1.948 5.501 1.00 72.38 78 CYS A N 1
ATOM 653 C CA . CYS A 1 78 ? -3.542 -0.794 6.265 1.00 72.38 78 CYS A CA 1
ATOM 654 C C . CYS A 1 78 ? -5.061 -0.835 6.480 1.00 72.38 78 CYS A C 1
ATOM 656 O O . CYS A 1 78 ? -5.506 -0.784 7.625 1.00 72.38 78 CYS A O 1
ATOM 658 N N . ILE A 1 79 ? -5.859 -1.024 5.422 1.00 78.00 79 ILE A N 1
ATOM 659 C CA . ILE A 1 79 ? -7.322 -1.171 5.518 1.00 78.00 79 ILE A CA 1
ATOM 660 C C . ILE A 1 79 ? -7.681 -2.361 6.408 1.00 78.00 79 ILE A C 1
ATOM 662 O O . ILE A 1 79 ? -8.539 -2.243 7.283 1.00 78.00 79 ILE A O 1
ATOM 666 N N . SER A 1 80 ? -6.991 -3.492 6.239 1.00 81.44 80 SER A N 1
ATOM 667 C CA . SER A 1 80 ? -7.210 -4.679 7.069 1.00 81.44 80 SER A CA 1
ATOM 668 C C . SER A 1 80 ? -6.968 -4.382 8.550 1.00 81.44 80 SER A C 1
ATOM 670 O O . SER A 1 80 ? -7.781 -4.764 9.388 1.00 81.44 80 SER A O 1
ATOM 672 N N . LEU A 1 81 ? -5.901 -3.649 8.884 1.00 76.25 81 LEU A N 1
ATOM 673 C CA . LEU A 1 81 ? -5.615 -3.220 10.253 1.00 76.25 81 LEU A CA 1
ATOM 674 C C . LEU A 1 81 ? -6.663 -2.237 10.785 1.00 76.25 81 LEU A C 1
ATOM 676 O O . LEU A 1 81 ? -7.066 -2.375 11.940 1.00 76.25 81 LEU A O 1
ATOM 680 N N . VAL A 1 82 ? -7.139 -1.282 9.980 1.00 77.81 82 VAL A N 1
ATOM 681 C CA . VAL A 1 82 ? -8.202 -0.345 10.393 1.00 77.81 82 VAL A CA 1
ATOM 682 C C . VAL A 1 82 ? -9.477 -1.110 10.729 1.00 77.81 82 VAL A C 1
ATOM 684 O O . VAL A 1 82 ? -10.046 -0.941 11.807 1.00 77.81 82 VAL A O 1
ATOM 687 N N . VAL A 1 83 ? -9.909 -1.987 9.821 1.00 80.44 83 VAL A N 1
ATOM 688 C CA . VAL A 1 83 ? -11.125 -2.787 9.982 1.00 80.44 83 VAL A CA 1
ATOM 689 C C . VAL A 1 83 ? -11.003 -3.694 11.197 1.00 80.44 83 VAL A C 1
ATOM 691 O O . VAL A 1 83 ? -11.928 -3.750 12.001 1.00 80.44 83 VAL A O 1
ATOM 694 N N . LEU A 1 84 ? -9.862 -4.362 11.376 1.00 79.62 84 LEU A N 1
ATOM 695 C CA . LEU A 1 84 ? -9.638 -5.269 12.499 1.00 79.62 84 LEU A CA 1
ATOM 696 C C . LEU A 1 84 ? -9.629 -4.517 13.836 1.00 79.62 84 LEU A C 1
ATOM 698 O O . LEU A 1 84 ? -10.253 -4.980 14.788 1.00 79.62 84 LEU A O 1
ATOM 702 N N . ASN A 1 85 ? -9.032 -3.323 13.894 1.00 78.19 85 ASN A N 1
ATOM 703 C CA . ASN A 1 85 ? -9.089 -2.460 15.077 1.00 78.19 85 ASN A CA 1
ATOM 704 C C . ASN A 1 85 ? -10.496 -1.914 15.352 1.00 78.19 85 ASN A C 1
ATOM 706 O O . ASN A 1 85 ? -10.906 -1.863 16.508 1.00 78.19 85 ASN A O 1
ATOM 710 N N . LEU A 1 86 ? -11.280 -1.577 14.323 1.00 79.44 86 LEU A N 1
ATOM 711 C CA . LEU A 1 86 ? -12.689 -1.193 14.475 1.00 79.44 86 LEU A CA 1
ATOM 712 C C . LEU A 1 86 ? -13.556 -2.351 14.983 1.00 79.44 86 LEU A C 1
ATOM 714 O O . LEU A 1 86 ? -14.423 -2.147 15.833 1.00 79.44 86 LEU A O 1
ATOM 718 N N . LEU A 1 87 ? -13.341 -3.562 14.467 1.00 80.56 87 LEU A N 1
ATOM 719 C CA . LEU A 1 87 ? -14.071 -4.766 14.868 1.00 80.56 87 LEU A CA 1
ATOM 720 C C . LEU A 1 87 ? -13.735 -5.142 16.311 1.00 80.56 87 LEU A C 1
ATOM 722 O O . LEU A 1 87 ? -14.634 -5.406 17.109 1.00 80.56 87 LEU A O 1
ATOM 726 N N . LEU A 1 88 ? -12.449 -5.086 16.660 1.00 82.00 88 LEU A N 1
ATOM 727 C CA . LEU A 1 88 ? -11.966 -5.292 18.018 1.00 82.00 88 LEU A CA 1
ATOM 728 C C . LEU A 1 88 ? -12.512 -4.213 18.958 1.00 82.00 88 LEU A C 1
ATOM 730 O O . LEU A 1 88 ? -12.999 -4.545 20.035 1.00 82.00 88 LEU A O 1
ATOM 734 N N . PHE A 1 89 ? -12.549 -2.950 18.528 1.00 78.75 89 PHE A N 1
ATOM 735 C CA . PHE A 1 89 ? -13.171 -1.884 19.303 1.00 78.75 89 PHE A CA 1
ATOM 736 C C . PHE A 1 89 ? -14.663 -2.118 19.524 1.00 78.75 89 PHE A C 1
ATOM 738 O O . PHE A 1 89 ? -15.116 -2.020 20.658 1.00 78.75 89 PHE A O 1
ATOM 745 N N . ARG A 1 90 ? -15.431 -2.477 18.488 1.00 80.25 90 ARG A N 1
ATOM 746 C CA . ARG A 1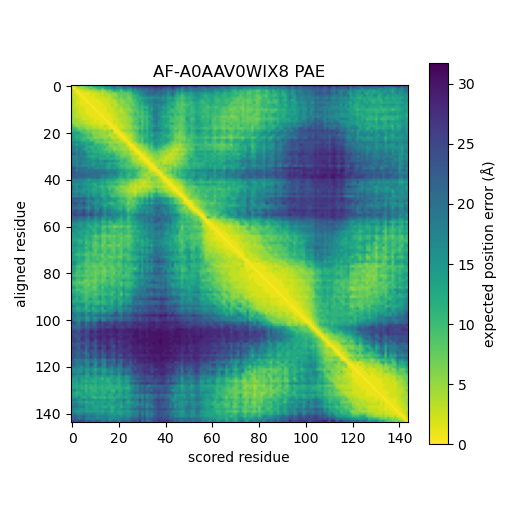 90 ? -16.859 -2.806 18.637 1.00 80.25 90 ARG A CA 1
ATOM 747 C C . ARG A 1 90 ? -17.069 -3.968 19.601 1.00 80.25 90 ARG A C 1
ATOM 749 O O . ARG A 1 90 ? -17.877 -3.842 20.512 1.00 80.25 90 ARG A O 1
ATOM 756 N N . ALA A 1 91 ? -16.299 -5.045 19.463 1.00 81.81 91 ALA A N 1
ATOM 757 C CA . ALA A 1 91 ? -16.389 -6.203 20.348 1.00 81.81 91 ALA A CA 1
ATOM 758 C C . ALA A 1 91 ? -16.042 -5.850 21.804 1.00 81.81 91 ALA A C 1
ATOM 760 O O . ALA A 1 91 ? -16.766 -6.227 22.728 1.00 81.81 91 ALA A O 1
ATOM 761 N N . MET A 1 92 ? -14.970 -5.078 22.017 1.00 76.50 92 MET A N 1
ATOM 762 C CA . MET A 1 92 ? -14.621 -4.563 23.341 1.00 76.50 92 MET A CA 1
ATOM 763 C C . MET A 1 92 ? -15.722 -3.651 23.878 1.00 76.50 92 MET A C 1
ATOM 765 O O . MET A 1 92 ? -16.083 -3.767 25.046 1.00 76.50 92 MET A O 1
ATOM 769 N N . ARG A 1 93 ? -16.306 -2.785 23.042 1.00 76.75 93 ARG A N 1
ATOM 770 C CA . ARG A 1 93 ? -17.358 -1.863 23.463 1.00 76.75 93 ARG A CA 1
ATOM 771 C C . ARG A 1 93 ? -18.657 -2.583 23.812 1.00 76.75 93 ARG A C 1
ATOM 773 O O . ARG A 1 93 ? -19.284 -2.218 24.799 1.00 76.75 93 ARG A O 1
ATOM 780 N N . ASP A 1 94 ? -19.033 -3.621 23.074 1.00 78.25 94 ASP A N 1
ATOM 781 C CA . ASP A 1 94 ? -20.202 -4.451 23.377 1.00 78.25 94 ASP A CA 1
ATOM 782 C C . ASP A 1 94 ? -20.008 -5.229 24.684 1.00 78.25 94 ASP A C 1
ATOM 784 O O . ASP A 1 94 ? -20.911 -5.279 25.527 1.00 78.25 94 ASP A O 1
ATOM 788 N N . ALA A 1 95 ? -18.807 -5.770 24.914 1.00 77.06 95 ALA A N 1
ATOM 789 C CA . ALA A 1 95 ? -18.453 -6.411 26.178 1.00 77.06 95 ALA A CA 1
ATOM 790 C C . ALA A 1 95 ? -18.465 -5.415 27.354 1.00 77.06 95 ALA A C 1
ATOM 792 O O . ALA A 1 95 ? -18.994 -5.729 28.425 1.00 77.06 95 ALA A O 1
ATOM 793 N N . GLN A 1 96 ? -17.945 -4.202 27.141 1.00 68.38 96 GLN A N 1
ATOM 794 C CA . GLN A 1 96 ? -17.953 -3.110 28.117 1.00 68.38 96 GLN A CA 1
ATOM 795 C C . GLN A 1 96 ? -19.375 -2.620 28.407 1.00 68.38 96 GLN A C 1
ATOM 797 O O . GLN A 1 96 ? -19.732 -2.505 29.569 1.00 68.38 96 GLN A O 1
ATOM 802 N N . LEU A 1 97 ? -20.237 -2.429 27.403 1.00 69.38 97 LEU A N 1
ATOM 803 C CA . LEU A 1 97 ? -21.642 -2.028 27.582 1.00 69.38 97 LEU A CA 1
ATOM 804 C C . LEU A 1 97 ? -22.445 -3.065 28.376 1.00 69.38 97 LEU A C 1
ATOM 806 O O . LEU A 1 97 ? -23.279 -2.708 29.213 1.00 69.38 97 LEU A O 1
ATOM 810 N N . LYS A 1 98 ? -22.185 -4.356 28.144 1.00 68.62 98 LYS A N 1
ATOM 811 C CA . LYS A 1 98 ? -22.809 -5.452 28.900 1.00 68.62 98 LYS A CA 1
ATOM 812 C C . LYS A 1 98 ? -22.341 -5.471 30.361 1.00 68.62 98 LYS A C 1
ATOM 814 O O . LYS A 1 98 ? -23.120 -5.831 31.239 1.00 68.62 98 LYS A O 1
ATOM 819 N N . ARG A 1 99 ? -21.100 -5.044 30.627 1.00 64.56 99 ARG A N 1
ATOM 820 C CA . ARG A 1 99 ? -20.538 -4.868 31.978 1.00 64.56 99 ARG A CA 1
ATOM 821 C C . ARG A 1 99 ? -21.019 -3.573 32.649 1.00 64.56 99 ARG A C 1
ATOM 823 O O . ARG A 1 99 ? -21.362 -3.616 33.824 1.00 64.56 99 ARG A O 1
ATOM 830 N N . ASP A 1 100 ? -21.162 -2.473 31.914 1.00 62.94 100 ASP A N 1
ATOM 831 C CA . ASP A 1 100 ? -21.655 -1.174 32.407 1.00 62.94 100 ASP A CA 1
ATOM 832 C C . ASP A 1 100 ? -23.119 -1.259 32.872 1.00 62.94 100 ASP A C 1
ATOM 834 O O . ASP A 1 100 ? -23.486 -0.678 33.892 1.00 62.94 100 ASP A O 1
ATOM 838 N N . LYS A 1 101 ? -23.959 -2.049 32.183 1.00 64.25 101 LYS A N 1
ATOM 839 C CA . LYS A 1 101 ? -25.334 -2.339 32.633 1.00 64.25 101 LYS A CA 1
ATOM 840 C C . LYS A 1 101 ? -25.387 -3.078 33.977 1.00 64.25 101 LYS A C 1
ATOM 842 O O . LYS A 1 101 ? -26.377 -2.930 34.683 1.00 64.25 101 LYS A O 1
ATOM 847 N N . LEU A 1 102 ? -24.338 -3.825 34.335 1.00 61.31 102 LEU A N 1
ATOM 848 C CA . LEU A 1 102 ? -24.203 -4.490 35.637 1.00 61.31 102 LEU A CA 1
ATOM 849 C C . LEU A 1 102 ? -23.625 -3.565 36.728 1.00 61.31 102 LEU A C 1
ATOM 851 O O . LEU A 1 102 ? -23.941 -3.747 37.895 1.00 61.31 102 LEU A O 1
ATOM 855 N N . PHE A 1 103 ? -22.788 -2.582 36.373 1.00 59.59 103 PHE A N 1
ATOM 856 C CA . PHE A 1 103 ? -22.065 -1.716 37.325 1.00 59.59 103 PHE A CA 1
ATOM 857 C C . PHE A 1 103 ? -22.698 -0.331 37.554 1.00 59.59 103 PHE A C 1
ATOM 859 O O . PHE A 1 103 ? -22.123 0.502 38.260 1.00 59.59 103 PHE A O 1
ATOM 866 N N . LYS A 1 104 ? -23.898 -0.084 37.011 1.00 55.50 104 LYS A N 1
ATOM 867 C CA . LYS A 1 104 ? -24.635 1.195 37.073 1.00 55.50 104 LYS A CA 1
ATOM 868 C C . 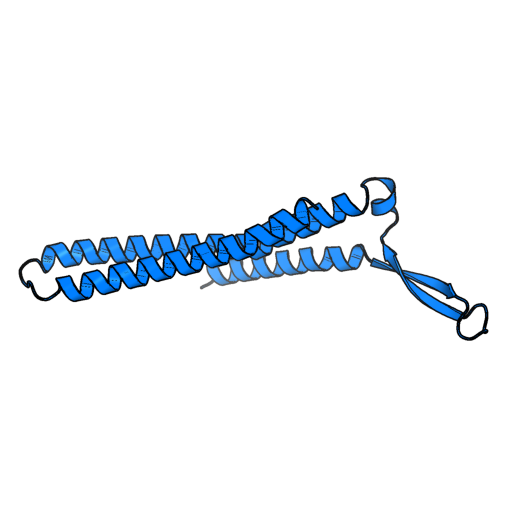LYS A 1 104 ? -24.995 1.673 38.496 1.00 55.50 104 LYS A C 1
ATOM 870 O O . LYS A 1 104 ? -25.512 2.774 38.653 1.00 55.50 104 LYS A O 1
ATOM 875 N N . GLU A 1 105 ? -24.676 0.893 39.525 1.00 55.66 105 GLU A N 1
ATOM 876 C CA . GLU A 1 105 ? -24.813 1.274 40.934 1.00 55.66 105 GLU A CA 1
ATOM 877 C C . GLU A 1 105 ? -23.640 2.137 41.458 1.00 55.66 105 GLU A C 1
ATOM 879 O O . GLU A 1 105 ? -23.811 2.894 42.410 1.00 55.66 105 GLU A O 1
ATOM 884 N N . ASN A 1 106 ? -22.458 2.128 40.819 1.00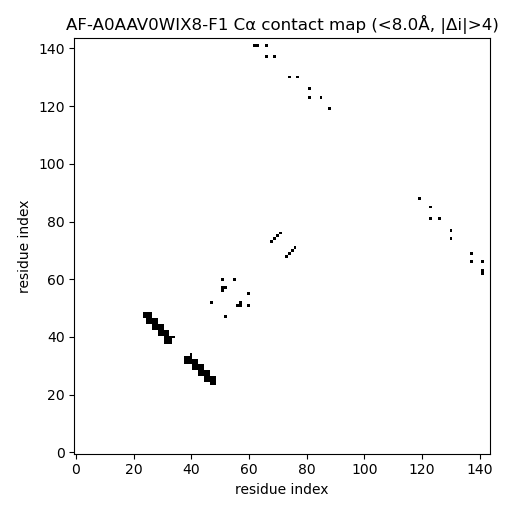 54.09 106 ASN A N 1
ATOM 885 C CA . ASN A 1 106 ? -21.263 2.809 41.344 1.00 54.09 106 ASN A CA 1
ATOM 886 C C . ASN A 1 106 ? -20.793 3.988 40.463 1.00 54.09 106 ASN A C 1
ATOM 888 O O . ASN A 1 106 ? -19.990 3.853 39.540 1.00 54.09 106 ASN A O 1
ATOM 892 N N . ARG A 1 107 ? -21.267 5.191 40.811 1.00 57.78 107 ARG A N 1
ATOM 893 C CA . ARG A 1 107 ? -21.101 6.507 40.143 1.00 57.78 107 ARG A CA 1
ATOM 894 C C . ARG A 1 107 ? -19.651 6.966 39.860 1.00 57.78 107 ARG A C 1
ATOM 896 O O . ARG A 1 107 ? -19.442 7.990 39.221 1.00 57.78 107 ARG A O 1
ATOM 903 N N . LYS A 1 108 ? -18.633 6.234 40.324 1.00 56.31 108 LYS A N 1
ATOM 904 C CA . LYS A 1 108 ? -17.208 6.616 40.256 1.00 56.31 108 LYS A CA 1
ATOM 905 C C . LYS A 1 108 ? -16.538 6.323 38.898 1.00 56.31 108 LYS A C 1
ATOM 907 O O . LYS A 1 108 ? -15.458 6.846 38.634 1.00 56.31 108 LYS A O 1
ATOM 912 N N . ASN A 1 109 ? -17.155 5.511 38.029 1.00 57.06 109 ASN A N 1
ATOM 913 C CA . ASN A 1 109 ? -16.527 5.020 36.789 1.00 57.06 109 ASN A CA 1
ATOM 914 C C . ASN A 1 109 ? -16.710 5.910 35.543 1.00 57.06 109 ASN A C 1
ATOM 916 O O . ASN A 1 109 ? -15.991 5.717 34.560 1.00 57.06 109 ASN A O 1
ATOM 920 N N . GLU A 1 110 ? -17.599 6.910 35.565 1.00 56.62 110 GLU A N 1
ATOM 921 C CA . GLU A 1 110 ? -17.863 7.754 34.383 1.00 56.62 110 GLU A CA 1
ATOM 922 C C . GLU A 1 110 ? -16.622 8.526 33.894 1.00 56.62 110 GLU A C 1
ATOM 924 O O . GLU A 1 110 ? -16.407 8.660 32.689 1.00 56.62 110 GLU A O 1
ATOM 929 N N . CYS A 1 111 ? -15.732 8.935 34.806 1.00 52.88 111 CYS A N 1
ATOM 930 C CA . CYS A 1 111 ? -14.510 9.672 34.465 1.00 52.88 111 CYS A CA 1
ATOM 931 C C . CYS A 1 111 ? -13.437 8.783 33.790 1.00 52.88 111 CYS A C 1
ATOM 933 O O . CYS A 1 111 ? -12.716 9.230 32.898 1.00 52.88 111 CYS A O 1
ATOM 935 N N . LYS A 1 112 ? -13.370 7.483 34.133 1.00 57.62 112 LYS A N 1
ATOM 936 C CA . LYS A 1 112 ? -12.520 6.511 33.414 1.00 57.62 112 LYS A CA 1
ATOM 937 C C . LYS A 1 112 ? -13.065 6.210 32.013 1.00 57.62 112 LYS A C 1
ATOM 939 O O . LYS A 1 112 ? -12.275 6.055 31.085 1.00 57.62 112 LYS A O 1
ATOM 944 N N . ARG A 1 113 ? -14.393 6.185 31.847 1.00 55.09 113 ARG A N 1
ATOM 945 C CA . ARG A 1 113 ? -15.061 5.884 30.569 1.00 55.09 113 ARG A CA 1
ATOM 946 C C . ARG A 1 113 ? -14.868 6.983 29.518 1.00 55.09 113 ARG A C 1
ATOM 948 O O . ARG A 1 113 ? -14.673 6.665 28.348 1.00 55.09 113 ARG A O 1
ATOM 955 N N . LEU A 1 114 ? -14.851 8.258 29.926 1.00 54.62 114 LEU A N 1
ATOM 956 C CA . LEU A 1 114 ? -14.499 9.379 29.037 1.00 54.62 114 LEU A CA 1
ATOM 957 C C . LEU A 1 114 ? -13.080 9.230 28.467 1.00 54.62 114 LEU A C 1
ATOM 959 O O . LEU A 1 114 ? -12.855 9.484 27.286 1.00 54.62 114 LEU A O 1
ATOM 963 N N . ARG A 1 115 ? -12.131 8.745 29.276 1.00 56.66 115 ARG A N 1
ATOM 964 C CA . ARG A 1 115 ? -10.744 8.525 28.846 1.00 56.66 115 ARG A CA 1
ATOM 965 C C . ARG A 1 115 ? -10.584 7.342 27.888 1.00 56.66 115 ARG A C 1
ATOM 967 O O . ARG A 1 115 ? -9.788 7.441 26.963 1.00 56.66 115 ARG A O 1
ATOM 974 N N . ASP A 1 116 ? -11.336 6.260 28.075 1.00 60.66 116 ASP A N 1
ATOM 975 C CA . ASP A 1 116 ? -11.309 5.080 27.191 1.00 60.66 116 ASP A CA 1
ATOM 976 C C . ASP A 1 116 ? -11.969 5.375 25.827 1.00 60.66 116 ASP A C 1
ATOM 978 O O . ASP A 1 116 ? -11.429 5.064 24.760 1.00 60.66 116 ASP A O 1
ATOM 982 N N . SER A 1 117 ? -13.078 6.130 25.855 1.00 60.16 117 SER A N 1
ATOM 983 C CA . SER A 1 117 ? -13.711 6.671 24.648 1.00 60.16 117 SER A CA 1
ATOM 984 C C . SER A 1 117 ? -12.758 7.601 23.890 1.00 60.16 117 SER A C 1
ATOM 986 O O . SER A 1 117 ? -12.642 7.486 22.671 1.00 60.16 117 SER A O 1
ATOM 988 N N . ASN A 1 118 ? -12.020 8.468 24.596 1.00 65.50 118 ASN A N 1
ATOM 989 C CA . ASN A 1 118 ? -11.004 9.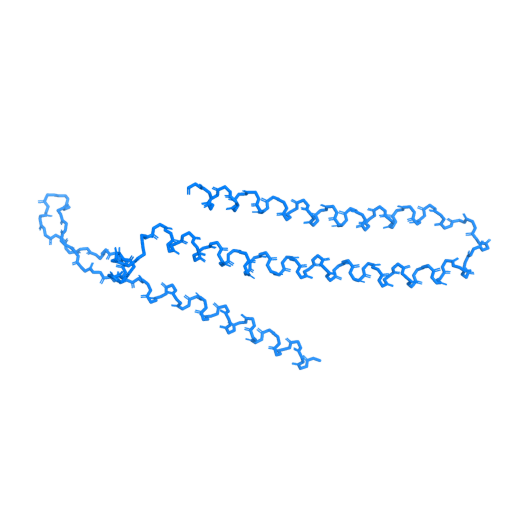325 23.985 1.00 65.50 118 ASN A CA 1
ATOM 990 C C . ASN A 1 118 ? -9.809 8.527 23.450 1.00 65.50 118 ASN A C 1
ATOM 992 O O . ASN A 1 118 ? -9.372 8.807 22.345 1.00 65.50 118 ASN A O 1
ATOM 996 N N . CYS A 1 119 ? -9.305 7.516 24.162 1.00 70.56 119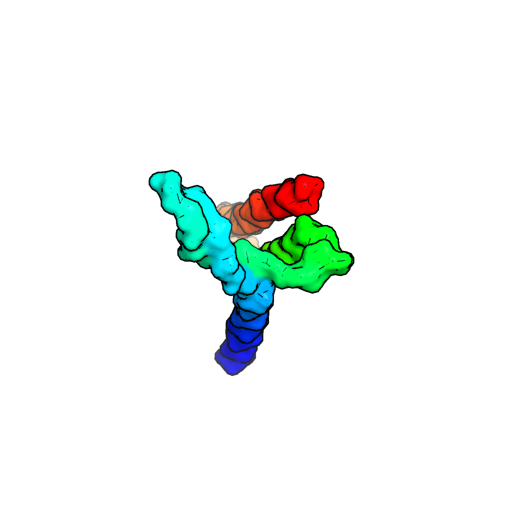 CYS A N 1
ATOM 997 C CA . CYS A 1 119 ? -8.154 6.718 23.722 1.00 70.56 119 CYS A CA 1
ATOM 998 C C . CYS A 1 119 ? -8.454 5.946 22.432 1.00 70.56 119 CYS A C 1
ATOM 1000 O O . CYS A 1 119 ? -7.646 5.957 21.504 1.00 70.56 119 CYS A O 1
ATOM 1002 N N . THR A 1 120 ? -9.649 5.361 22.323 1.00 73.88 120 THR A N 1
ATOM 1003 C CA . THR A 1 120 ? -10.011 4.642 21.100 1.00 73.88 120 THR A CA 1
ATOM 1004 C C . THR A 1 120 ? -10.375 5.575 19.948 1.00 73.88 120 THR A C 1
ATOM 1006 O O . THR A 1 120 ? -10.023 5.311 18.801 1.00 73.88 120 THR A O 1
ATOM 1009 N N . THR A 1 121 ? -11.018 6.710 20.238 1.00 78.19 121 THR A N 1
ATOM 1010 C CA . THR A 1 121 ? -11.246 7.749 19.221 1.00 78.19 121 THR A CA 1
ATOM 1011 C C . THR A 1 121 ? -9.911 8.287 18.698 1.00 78.19 121 THR A C 1
ATOM 1013 O O . THR A 1 121 ? -9.750 8.464 17.496 1.00 78.19 121 THR A O 1
ATOM 1016 N N . LEU A 1 122 ? -8.918 8.454 19.574 1.00 74.12 122 LEU A N 1
ATOM 1017 C CA . LEU A 1 122 ? -7.571 8.902 19.222 1.00 74.12 122 LEU A CA 1
ATOM 1018 C C . LEU A 1 122 ? -6.825 7.838 18.401 1.00 74.12 122 LEU A C 1
ATOM 1020 O O . LEU A 1 122 ? -6.211 8.178 17.396 1.00 74.12 122 LEU A O 1
ATOM 1024 N N . MET A 1 123 ? -6.967 6.551 18.733 1.00 79.19 123 MET A N 1
ATOM 1025 C CA . MET A 1 123 ? -6.443 5.454 17.913 1.00 79.19 123 MET A CA 1
ATOM 1026 C C . MET A 1 123 ? -7.035 5.457 16.492 1.00 79.19 123 MET A C 1
ATOM 1028 O O . MET A 1 123 ? -6.289 5.348 15.522 1.00 79.19 123 MET A O 1
ATOM 1032 N N . LEU A 1 124 ? -8.356 5.632 16.353 1.00 73.38 124 LEU A N 1
ATOM 1033 C CA . LEU A 1 124 ? -9.014 5.720 15.043 1.00 73.38 124 LEU A CA 1
ATOM 1034 C C . LEU A 1 124 ? -8.581 6.962 14.255 1.00 73.38 124 LEU A C 1
ATOM 1036 O O . LEU A 1 124 ? -8.296 6.852 13.065 1.00 73.38 124 LEU A O 1
ATOM 1040 N N . ILE A 1 125 ? -8.479 8.123 14.908 1.00 80.94 125 ILE A N 1
ATOM 1041 C CA . ILE A 1 125 ? -8.023 9.368 14.274 1.00 80.94 125 ILE A CA 1
ATOM 1042 C C . ILE A 1 125 ? -6.593 9.227 13.748 1.00 80.94 125 ILE A C 1
ATOM 1044 O O . ILE A 1 125 ? -6.334 9.630 12.615 1.00 80.94 125 ILE A O 1
ATOM 1048 N N . VAL A 1 126 ? -5.680 8.637 14.527 1.00 81.56 126 VAL A N 1
ATOM 1049 C CA . VAL A 1 126 ? -4.278 8.429 14.120 1.00 81.56 126 VAL A CA 1
ATOM 1050 C C . VAL A 1 126 ? -4.199 7.524 12.894 1.00 81.56 126 VAL A C 1
ATOM 1052 O O . VAL A 1 126 ? -3.488 7.824 11.940 1.00 81.56 126 VAL A O 1
ATOM 1055 N N . VAL A 1 127 ? -4.974 6.441 12.871 1.00 76.38 127 VAL A N 1
ATOM 1056 C CA . VAL A 1 127 ? -4.986 5.513 11.736 1.00 76.38 127 VAL A CA 1
ATOM 1057 C C . VAL A 1 127 ? -5.546 6.178 10.471 1.00 76.38 127 VAL A C 1
ATOM 1059 O O . VAL A 1 127 ? -4.958 6.046 9.398 1.00 76.38 127 VAL A O 1
ATOM 1062 N N . VAL A 1 128 ? -6.644 6.933 10.585 1.00 77.94 128 VAL A N 1
ATOM 1063 C CA . VAL A 1 128 ? -7.255 7.645 9.446 1.00 77.94 128 VAL A CA 1
ATOM 1064 C C . VAL A 1 128 ? -6.351 8.763 8.922 1.00 77.94 128 VAL A C 1
ATOM 1066 O O . VAL A 1 128 ? -6.239 8.936 7.710 1.00 77.94 128 VAL A O 1
ATOM 1069 N N . THR A 1 129 ? -5.667 9.504 9.798 1.00 82.50 129 THR A N 1
ATOM 1070 C CA . THR A 1 129 ? -4.726 10.553 9.365 1.00 82.50 129 THR A CA 1
ATOM 1071 C C . THR A 1 129 ? -3.500 9.974 8.667 1.00 82.50 129 THR A C 1
ATOM 1073 O O . THR A 1 129 ? -3.105 10.509 7.635 1.00 82.50 129 THR A O 1
ATOM 1076 N N . VAL A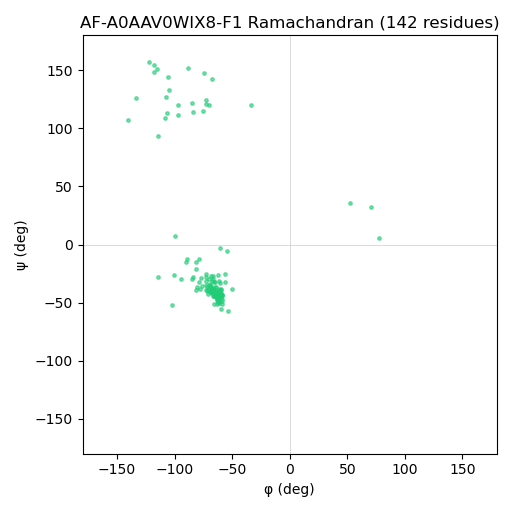 1 130 ? -2.936 8.861 9.151 1.00 80.69 130 VAL A N 1
ATOM 1077 C CA . VAL A 1 130 ? -1.839 8.163 8.453 1.00 80.69 130 VAL A CA 1
ATOM 1078 C C . VAL A 1 130 ? -2.294 7.655 7.082 1.00 80.69 130 VAL A C 1
ATOM 1080 O O . VAL A 1 130 ? -1.563 7.812 6.109 1.00 80.69 130 VAL A O 1
ATOM 1083 N N . PHE A 1 131 ? -3.515 7.119 6.978 1.00 78.88 131 PHE A N 1
ATOM 1084 C CA . PHE A 1 131 ? -4.083 6.682 5.701 1.00 78.88 131 PHE A CA 1
ATOM 1085 C C . PHE A 1 131 ? -4.223 7.837 4.697 1.00 78.88 131 PHE A C 1
ATOM 1087 O O . PHE A 1 131 ? -3.732 7.741 3.574 1.00 78.88 131 PHE A O 1
ATOM 1094 N N . LEU A 1 132 ? -4.815 8.960 5.112 1.00 79.44 132 LEU A N 1
ATOM 1095 C CA . LEU A 1 132 ? -4.932 10.156 4.270 1.00 79.44 132 LEU A CA 1
ATOM 1096 C C . LEU A 1 132 ? -3.555 10.685 3.839 1.00 79.44 132 LEU A C 1
ATOM 1098 O O . LEU A 1 132 ? -3.366 11.024 2.674 1.00 79.44 132 LEU A O 1
ATOM 1102 N N . MET A 1 133 ? -2.578 10.693 4.750 1.00 82.25 133 MET A N 1
ATOM 1103 C CA . MET A 1 133 ? -1.196 11.088 4.453 1.00 82.25 133 MET A CA 1
ATOM 1104 C C . MET A 1 133 ? -0.526 10.189 3.413 1.00 82.25 133 MET A C 1
ATOM 1106 O O . MET A 1 133 ? 0.320 10.675 2.672 1.00 82.25 133 MET A O 1
ATOM 1110 N N . THR A 1 134 ? -0.879 8.903 3.343 1.00 75.75 134 THR A N 1
ATOM 1111 C CA . THR A 1 134 ? -0.368 8.003 2.301 1.00 75.75 134 THR A CA 1
ATOM 1112 C C . THR A 1 134 ? -1.132 8.133 0.985 1.00 75.75 134 THR A C 1
ATOM 1114 O O . THR A 1 134 ? -0.508 8.140 -0.068 1.00 75.75 134 THR A O 1
ATOM 1117 N N . GLU A 1 135 ? -2.454 8.302 1.010 1.00 75.19 135 GLU A N 1
ATOM 1118 C CA . GLU A 1 135 ? -3.283 8.342 -0.205 1.00 75.19 135 GLU A CA 1
ATOM 1119 C C . GLU A 1 135 ? -3.105 9.636 -1.015 1.00 75.19 135 GLU A C 1
ATOM 1121 O O . GLU A 1 135 ? -3.117 9.599 -2.243 1.00 75.19 135 GLU A O 1
ATOM 1126 N N . ILE A 1 136 ? -2.881 10.779 -0.355 1.00 80.31 136 ILE A N 1
ATOM 1127 C CA . ILE A 1 136 ? -2.665 12.072 -1.028 1.00 80.31 136 ILE A CA 1
ATOM 1128 C C . ILE A 1 136 ? -1.443 12.045 -1.972 1.00 80.31 136 ILE A C 1
ATOM 1130 O O . ILE A 1 136 ? -1.612 12.343 -3.154 1.00 80.31 136 ILE A O 1
ATOM 1134 N N . PRO A 1 137 ? -0.220 11.682 -1.529 1.00 76.94 137 PRO A N 1
ATOM 1135 C CA . PRO A 1 137 ? 0.942 11.637 -2.414 1.00 76.94 137 PRO A CA 1
ATOM 1136 C C . PRO A 1 137 ? 0.813 10.554 -3.490 1.00 76.94 137 PRO A C 1
ATOM 1138 O O . PRO A 1 137 ? 1.277 10.761 -4.606 1.00 76.94 137 PRO A O 1
ATOM 1141 N N . LEU A 1 138 ? 0.143 9.436 -3.195 1.00 68.38 138 LEU A N 1
ATOM 1142 C CA . LEU A 1 138 ? -0.190 8.416 -4.193 1.00 68.38 138 LEU A CA 1
ATOM 1143 C C . LEU A 1 138 ? -1.040 8.977 -5.330 1.00 68.38 138 LEU A C 1
ATOM 1145 O O . LEU A 1 138 ? -0.704 8.791 -6.499 1.00 68.38 138 LEU A O 1
ATOM 1149 N N . ALA A 1 139 ? -2.134 9.661 -4.990 1.00 70.69 139 ALA A N 1
ATOM 1150 C CA . ALA A 1 139 ? -3.035 10.250 -5.968 1.00 70.69 139 ALA A CA 1
ATOM 1151 C C . ALA A 1 139 ? -2.299 11.285 -6.827 1.00 70.69 139 ALA A C 1
ATOM 1153 O O . ALA A 1 139 ? -2.445 11.282 -8.045 1.00 70.69 139 ALA A O 1
ATOM 1154 N N . VAL A 1 140 ? -1.444 12.105 -6.208 1.00 76.81 140 VAL A N 1
ATOM 1155 C CA . VAL A 1 140 ? -0.632 13.107 -6.914 1.00 76.81 140 VAL A CA 1
ATOM 1156 C C . VAL A 1 140 ? 0.351 12.455 -7.888 1.00 76.81 140 VAL A C 1
ATOM 1158 O O . VAL A 1 140 ? 0.401 12.861 -9.043 1.00 76.81 140 VAL A O 1
ATOM 1161 N N . VAL A 1 141 ? 1.088 11.423 -7.467 1.00 71.50 141 VAL A N 1
ATOM 1162 C CA . VAL A 1 141 ? 2.039 10.705 -8.339 1.00 71.50 141 VAL A CA 1
ATOM 1163 C C . VAL A 1 141 ? 1.329 9.949 -9.468 1.00 71.50 141 VAL A C 1
ATOM 1165 O O . VAL A 1 141 ? 1.917 9.749 -10.519 1.00 71.50 141 VAL A O 1
ATOM 1168 N N . THR A 1 142 ? 0.073 9.538 -9.270 1.00 62.94 142 THR A N 1
ATOM 1169 C CA . THR A 1 142 ? -0.703 8.798 -10.284 1.00 62.94 142 THR A CA 1
ATOM 1170 C C . THR A 1 142 ? -1.386 9.722 -11.301 1.00 62.94 142 THR A C 1
ATOM 1172 O O . THR A 1 142 ? -1.642 9.305 -12.426 1.00 62.94 142 THR A O 1
ATOM 1175 N N . VAL A 1 143 ? -1.721 10.956 -10.906 1.00 57.66 143 VAL A N 1
ATOM 1176 C CA . VAL A 1 143 ? -2.373 11.969 -11.762 1.00 57.66 143 VAL A CA 1
ATOM 1177 C C . VAL A 1 143 ? -1.360 12.849 -12.515 1.00 57.66 143 VAL A C 1
ATOM 1179 O O . VAL A 1 143 ? -1.755 13.531 -13.461 1.00 57.66 143 VAL A O 1
ATOM 1182 N N . SER A 1 144 ? -0.085 12.843 -12.109 1.00 42.69 144 SER A N 1
ATOM 1183 C CA . SER A 1 144 ? 0.998 13.611 -12.751 1.00 42.69 144 SER A CA 1
ATOM 1184 C C . SER A 1 144 ? 1.667 12.858 -13.894 1.00 42.69 144 SER A C 1
ATOM 1186 O O . SER A 1 144 ? 1.774 11.617 -13.795 1.00 42.69 144 SER A O 1
#